Protein AF-A0A7X7GYN8-F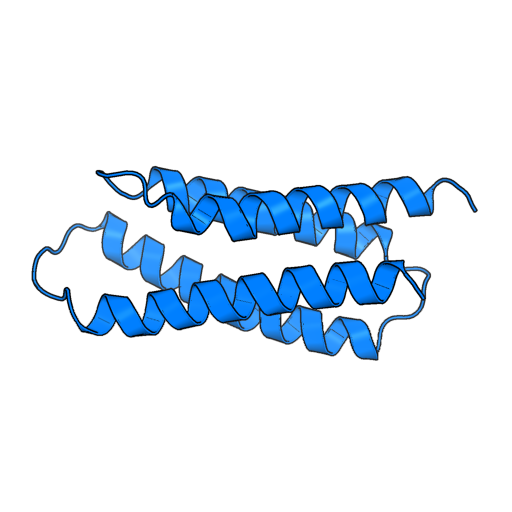1 (afdb_monomer_lite)

Sequence (114 aa):
MSKRITMLMACMVGSVFNFYFLLDHRVRLLELTKTYYLSIYINHGLFYFSLILILVCFIMRQKHFRLVGIILVLVGLLYLVLFLTFEKGNYLYLIPLCLYIVSGYSLIYSSHST

Foldseek 3Di:
DVLLVLQLVLLVLLLVLLVVVVVVVVVVPPDDDPLVVVLNVLSVVSNVVSVVSNVCSVVDDLLCLLVVLVVLQVSLVSLVVSQVSDPNRPCSSVVSNVSSNVSSVVSNVVNVVD

Structure (mmCIF, N/CA/C/O backbone):
data_AF-A0A7X7GYN8-F1
#
_entry.id   AF-A0A7X7GYN8-F1
#
loop_
_atom_site.group_PDB
_atom_site.id
_atom_site.type_symbol
_atom_site.label_atom_id
_atom_site.label_alt_id
_atom_site.label_comp_id
_atom_site.label_asym_id
_atom_site.label_entity_id
_atom_site.label_seq_id
_atom_site.pdbx_PDB_ins_code
_atom_site.Cartn_x
_atom_site.Cartn_y
_atom_site.Cartn_z
_atom_site.occupancy
_atom_site.B_iso_or_equiv
_atom_site.auth_seq_id
_atom_site.auth_comp_id
_atom_site.auth_asym_id
_atom_site.auth_atom_id
_atom_site.pdbx_PDB_model_num
ATOM 1 N N . MET A 1 1 ? -12.711 -6.146 17.342 1.00 55.12 1 MET A N 1
ATOM 2 C CA . MET A 1 1 ? -11.947 -7.229 16.681 1.00 55.12 1 MET A CA 1
ATOM 3 C C . MET A 1 1 ? -11.888 -7.041 15.161 1.00 55.12 1 MET A C 1
ATOM 5 O O . MET A 1 1 ? -10.784 -6.987 14.639 1.00 55.12 1 MET A O 1
ATOM 9 N N . SER A 1 2 ? -13.020 -6.797 14.482 1.00 74.69 2 SER A N 1
ATOM 10 C CA . SER A 1 2 ? -13.098 -6.570 13.019 1.00 74.69 2 SER A CA 1
ATOM 11 C C . SER A 1 2 ? -12.075 -5.567 12.450 1.00 74.69 2 SER A C 1
ATOM 13 O O . SER A 1 2 ? -11.390 -5.878 11.487 1.00 74.69 2 SER A O 1
ATOM 15 N N . LYS A 1 3 ? -11.898 -4.395 13.081 1.00 75.50 3 LYS A N 1
ATOM 16 C CA . LYS A 1 3 ? -11.021 -3.309 12.587 1.00 75.50 3 LYS A CA 1
ATOM 17 C C . LYS A 1 3 ? -9.544 -3.707 12.449 1.00 75.50 3 LYS A C 1
ATOM 19 O O . LYS A 1 3 ? -8.884 -3.336 11.485 1.00 75.50 3 LYS A O 1
ATOM 24 N N . ARG A 1 4 ? -9.029 -4.487 13.409 1.00 74.56 4 ARG A N 1
ATOM 25 C CA . ARG A 1 4 ? -7.639 -4.975 13.383 1.00 74.56 4 ARG A CA 1
ATOM 26 C C . ARG A 1 4 ? -7.422 -5.976 12.255 1.00 74.56 4 ARG A C 1
ATOM 28 O O . ARG A 1 4 ? -6.375 -5.943 11.628 1.00 74.56 4 ARG A O 1
ATOM 35 N N . ILE A 1 5 ? -8.414 -6.826 11.992 1.00 81.19 5 ILE A N 1
ATOM 36 C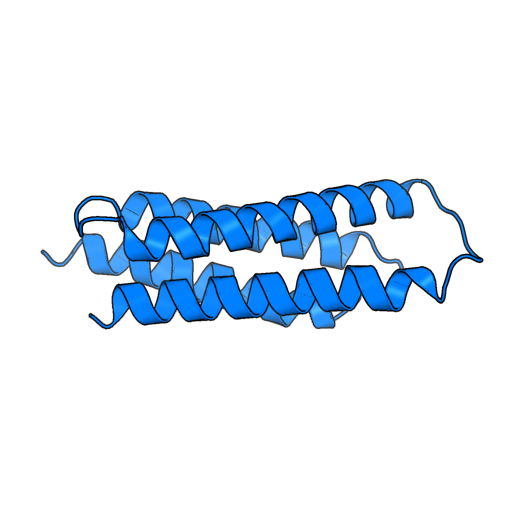 CA . ILE A 1 5 ? -8.359 -7.828 10.923 1.00 81.19 5 ILE A CA 1
ATOM 37 C C . ILE A 1 5 ? -8.343 -7.136 9.557 1.00 81.19 5 ILE A C 1
ATOM 39 O O . ILE A 1 5 ? -7.499 -7.461 8.731 1.00 81.19 5 ILE A O 1
ATOM 43 N N . THR A 1 6 ? -9.198 -6.128 9.346 1.00 81.12 6 THR A N 1
ATOM 44 C CA . THR A 1 6 ? -9.206 -5.322 8.111 1.00 81.12 6 THR A CA 1
ATOM 45 C C . THR A 1 6 ? -7.847 -4.663 7.857 1.00 81.12 6 THR A C 1
ATOM 47 O O . THR A 1 6 ? -7.313 -4.734 6.754 1.00 81.12 6 THR A O 1
ATOM 50 N N . MET A 1 7 ? -7.250 -4.079 8.900 1.00 80.44 7 MET A N 1
ATOM 51 C CA . MET A 1 7 ? -5.926 -3.456 8.832 1.00 80.44 7 MET A CA 1
ATOM 52 C C . MET A 1 7 ? -4.822 -4.471 8.512 1.00 80.44 7 MET A C 1
ATOM 54 O O . MET A 1 7 ? -3.997 -4.229 7.634 1.00 80.44 7 MET A O 1
ATOM 58 N N . LEU A 1 8 ? -4.842 -5.623 9.188 1.00 83.75 8 LEU A N 1
ATOM 59 C CA . LEU A 1 8 ? -3.882 -6.702 8.979 1.00 83.75 8 LEU A CA 1
ATOM 60 C C . LEU A 1 8 ? -3.952 -7.232 7.541 1.00 83.75 8 LEU A C 1
ATOM 62 O O . LEU A 1 8 ? -2.917 -7.367 6.896 1.00 83.75 8 LEU A O 1
ATOM 66 N N . MET A 1 9 ? -5.161 -7.470 7.020 1.00 84.62 9 MET A N 1
ATOM 67 C CA . MET A 1 9 ? -5.364 -7.940 5.647 1.00 84.62 9 MET A CA 1
ATOM 68 C C . MET A 1 9 ? -4.835 -6.937 4.620 1.00 84.62 9 MET A C 1
ATOM 70 O O . MET A 1 9 ? -4.080 -7.330 3.734 1.00 84.62 9 MET A O 1
ATOM 74 N N . ALA A 1 10 ? -5.158 -5.646 4.756 1.00 83.69 10 ALA A N 1
ATOM 75 C CA . ALA A 1 10 ? -4.643 -4.618 3.851 1.00 83.69 10 ALA A CA 1
ATOM 76 C C . ALA A 1 10 ? -3.107 -4.573 3.841 1.00 83.69 10 ALA A C 1
ATOM 78 O O . ALA A 1 10 ? -2.499 -4.559 2.771 1.00 83.69 10 ALA A O 1
ATOM 79 N N . CYS A 1 11 ? -2.474 -4.623 5.017 1.00 82.00 11 CYS A N 1
ATOM 80 C CA . CYS A 1 11 ? -1.016 -4.554 5.118 1.00 82.00 11 CYS A CA 1
ATOM 81 C C . CYS A 1 11 ? -0.325 -5.830 4.615 1.00 82.00 11 CYS A C 1
ATOM 83 O O . CYS A 1 11 ? 0.732 -5.744 3.992 1.00 82.00 11 CYS A O 1
ATOM 85 N N . MET A 1 12 ? -0.917 -7.008 4.841 1.00 84.25 12 MET A N 1
ATOM 86 C CA . MET A 1 12 ? -0.411 -8.270 4.291 1.00 84.25 12 MET A CA 1
ATOM 87 C C . MET A 1 12 ? -0.470 -8.274 2.766 1.00 84.25 12 MET A C 1
ATOM 89 O O . MET A 1 12 ? 0.528 -8.596 2.127 1.00 84.25 12 MET A O 1
ATOM 93 N N . VAL A 1 13 ? -1.594 -7.856 2.174 1.00 85.44 13 VAL A N 1
ATOM 94 C CA . VAL A 1 13 ? -1.713 -7.776 0.713 1.00 85.44 13 VAL A CA 1
ATOM 95 C C . VAL A 1 13 ? -0.726 -6.755 0.145 1.00 85.44 13 VAL A C 1
ATOM 97 O O . VAL A 1 13 ? -0.010 -7.075 -0.798 1.00 85.44 13 VAL A O 1
ATOM 100 N N . GLY A 1 14 ? -0.599 -5.571 0.754 1.00 80.31 14 GLY A N 1
ATOM 101 C CA . GLY A 1 14 ? 0.406 -4.582 0.347 1.00 80.31 14 GLY A CA 1
ATOM 102 C C . GLY A 1 14 ? 1.839 -5.109 0.418 1.00 80.31 14 GLY A C 1
ATOM 103 O O . GLY A 1 14 ? 2.624 -4.914 -0.507 1.00 80.31 14 GLY A O 1
ATOM 104 N N . SER A 1 15 ? 2.186 -5.826 1.489 1.00 79.19 15 SER A N 1
ATOM 105 C CA . SER A 1 15 ? 3.509 -6.433 1.647 1.00 79.19 15 SER A CA 1
ATOM 106 C C . SER A 1 15 ? 3.784 -7.496 0.578 1.00 79.19 15 SER A C 1
ATOM 108 O O . SER A 1 15 ? 4.827 -7.437 -0.070 1.00 79.19 15 SER A O 1
ATOM 110 N N . VAL A 1 16 ? 2.838 -8.408 0.326 1.00 84.25 16 VAL A N 1
ATOM 111 C CA . VAL A 1 16 ? 2.979 -9.458 -0.698 1.00 84.25 16 VAL A CA 1
ATOM 112 C C . VAL A 1 16 ? 3.113 -8.856 -2.095 1.00 84.25 16 VAL A C 1
ATOM 114 O O . VAL A 1 16 ? 3.988 -9.273 -2.848 1.00 84.25 16 VAL A O 1
ATOM 117 N N . PHE A 1 17 ? 2.302 -7.851 -2.435 1.00 79.94 17 PHE A N 1
ATOM 118 C CA . PHE A 1 17 ? 2.360 -7.205 -3.749 1.00 79.94 17 PHE A CA 1
ATOM 119 C C . PHE A 1 17 ? 3.670 -6.445 -3.971 1.00 79.94 17 PHE A C 1
ATOM 121 O O . PHE A 1 17 ? 4.294 -6.617 -5.016 1.00 79.94 17 PHE A O 1
ATOM 128 N N . ASN A 1 18 ? 4.135 -5.665 -2.987 1.00 76.06 18 ASN A N 1
ATOM 129 C CA . ASN A 1 18 ? 5.435 -5.000 -3.104 1.00 76.06 18 ASN A CA 1
ATOM 130 C C . ASN A 1 18 ? 6.583 -6.014 -3.180 1.00 76.06 18 ASN A C 1
ATOM 132 O O . ASN A 1 18 ? 7.522 -5.817 -3.943 1.00 76.06 18 ASN A O 1
ATOM 136 N N . PHE A 1 19 ? 6.519 -7.110 -2.418 1.00 77.69 19 PHE A N 1
ATOM 137 C CA . PHE A 1 19 ? 7.542 -8.155 -2.455 1.00 77.69 19 PHE A CA 1
ATOM 138 C C . PHE A 1 19 ? 7.578 -8.882 -3.802 1.00 77.69 19 PHE A C 1
ATOM 140 O O . PHE A 1 19 ? 8.650 -9.057 -4.375 1.00 77.69 19 PHE A O 1
ATOM 147 N N . TYR A 1 20 ? 6.411 -9.252 -4.335 1.00 77.06 20 TYR A N 1
ATOM 148 C CA . TYR A 1 20 ? 6.288 -9.841 -5.666 1.00 77.06 20 TYR A CA 1
ATOM 149 C C . TYR A 1 20 ? 6.874 -8.915 -6.735 1.00 77.06 20 TYR A C 1
ATOM 151 O O . TYR A 1 20 ? 7.664 -9.359 -7.563 1.00 77.06 20 TYR A O 1
ATOM 159 N N . PHE A 1 21 ? 6.566 -7.619 -6.665 1.00 71.12 21 PHE A N 1
ATOM 160 C CA . PHE A 1 21 ? 7.117 -6.628 -7.582 1.00 71.12 21 PHE A CA 1
ATOM 161 C C . PHE A 1 21 ? 8.649 -6.536 -7.495 1.00 71.12 21 PHE A C 1
ATOM 163 O O . PHE A 1 21 ? 9.328 -6.525 -8.520 1.00 71.12 21 PHE A O 1
ATOM 170 N N . LEU A 1 22 ? 9.209 -6.539 -6.280 1.00 70.19 22 LEU A N 1
ATOM 171 C CA . LEU A 1 22 ? 10.660 -6.542 -6.058 1.00 70.19 22 LEU A CA 1
ATOM 172 C C . LEU A 1 22 ? 11.349 -7.809 -6.601 1.00 70.19 22 LEU A C 1
ATOM 174 O O . LEU A 1 22 ? 12.505 -7.733 -7.022 1.00 70.19 22 LEU A O 1
ATOM 178 N N . LEU A 1 23 ? 10.662 -8.958 -6.603 1.00 69.12 23 LEU A N 1
ATOM 179 C CA . LEU A 1 23 ? 11.168 -10.209 -7.176 1.00 69.12 23 LEU A CA 1
ATOM 180 C C . LEU A 1 23 ? 11.076 -10.233 -8.708 1.00 69.12 23 LEU A C 1
ATOM 182 O O . LEU A 1 23 ? 12.071 -10.524 -9.369 1.00 69.12 23 LEU A O 1
ATOM 186 N N . ASP A 1 24 ? 9.912 -9.902 -9.271 1.00 65.12 24 ASP A N 1
ATOM 187 C CA . ASP A 1 24 ? 9.652 -9.938 -10.717 1.00 65.12 24 ASP A CA 1
ATOM 188 C C . ASP A 1 24 ? 10.528 -8.923 -11.481 1.00 65.12 24 ASP A C 1
ATOM 190 O O . ASP A 1 24 ? 11.030 -9.193 -12.574 1.00 65.12 24 ASP A O 1
ATOM 194 N N . HIS A 1 25 ? 10.828 -7.771 -10.872 1.00 57.44 25 HIS A N 1
ATOM 195 C CA . HIS A 1 25 ? 11.655 -6.731 -11.497 1.00 57.44 25 HIS A CA 1
ATOM 196 C C . HIS A 1 25 ? 13.160 -7.019 -11.528 1.00 57.44 25 HIS A C 1
ATOM 198 O O . HIS A 1 25 ? 13.869 -6.407 -12.328 1.00 57.44 25 HIS A O 1
ATOM 204 N N . ARG A 1 26 ? 13.672 -7.996 -10.763 1.00 48.69 26 ARG A N 1
ATOM 205 C CA . ARG A 1 26 ? 15.050 -8.483 -10.975 1.00 48.69 26 ARG A CA 1
ATOM 206 C C . ARG A 1 26 ? 15.222 -9.195 -12.322 1.00 48.69 26 ARG A C 1
ATOM 208 O O . ARG A 1 26 ? 16.356 -9.366 -12.757 1.00 48.69 26 ARG A O 1
ATOM 215 N N . VAL A 1 27 ? 14.134 -9.583 -12.992 1.00 44.97 27 VAL A N 1
ATOM 216 C CA . VAL A 1 27 ? 14.178 -10.347 -14.249 1.00 44.97 27 VAL A CA 1
ATOM 217 C C . VAL A 1 27 ? 14.085 -9.447 -15.498 1.00 44.97 27 VAL A C 1
ATOM 219 O O . VAL A 1 27 ? 14.537 -9.852 -16.564 1.00 44.97 27 VAL A O 1
ATOM 222 N N . ARG A 1 28 ? 13.595 -8.197 -15.398 1.00 47.22 28 ARG A N 1
ATOM 223 C CA . ARG A 1 28 ? 13.419 -7.263 -16.543 1.00 47.22 28 ARG A CA 1
ATOM 224 C C . ARG A 1 28 ? 14.408 -6.090 -16.559 1.00 47.22 28 ARG A C 1
ATOM 226 O O . ARG A 1 28 ? 14.044 -4.950 -16.821 1.00 47.22 28 ARG A O 1
ATOM 233 N N . LEU A 1 29 ? 15.677 -6.378 -16.296 1.00 45.47 29 LEU A N 1
ATOM 234 C CA . LEU A 1 29 ? 16.762 -5.402 -16.125 1.00 45.47 29 LEU A CA 1
ATOM 235 C C . LEU A 1 29 ? 17.178 -4.596 -17.384 1.00 45.47 29 LEU A C 1
ATOM 237 O O . LEU A 1 29 ? 18.179 -3.888 -17.315 1.00 45.47 29 LEU A O 1
ATOM 241 N N . LEU A 1 30 ? 16.482 -4.697 -18.526 1.00 46.84 30 LEU A N 1
ATOM 242 C CA . LEU A 1 30 ? 17.022 -4.235 -19.818 1.00 46.84 30 LEU A CA 1
ATOM 243 C C . LEU A 1 30 ? 16.553 -2.865 -20.344 1.00 46.84 30 LEU A C 1
ATOM 245 O O . LEU A 1 30 ? 17.147 -2.389 -21.305 1.00 46.84 30 LEU A O 1
ATOM 249 N N . GLU A 1 31 ? 15.575 -2.186 -19.738 1.00 48.59 31 GLU A N 1
ATOM 250 C CA . GLU A 1 31 ? 15.096 -0.885 -20.249 1.00 48.59 31 GLU A CA 1
ATOM 251 C C . GLU A 1 31 ? 15.075 0.178 -19.138 1.00 48.59 31 GLU A C 1
ATOM 253 O O . GLU A 1 31 ? 14.143 0.288 -18.344 1.00 48.59 31 GLU A O 1
ATOM 258 N N . LEU A 1 32 ? 16.168 0.942 -19.045 1.00 53.22 32 LEU A N 1
ATOM 259 C CA . LEU A 1 32 ? 16.442 1.913 -17.982 1.00 53.22 32 LEU A CA 1
ATOM 260 C C . LEU A 1 32 ? 15.941 3.328 -18.323 1.00 53.22 32 LEU A C 1
ATOM 262 O O . LEU A 1 32 ? 16.572 4.051 -19.091 1.00 53.22 32 LEU A O 1
ATOM 266 N N . THR A 1 33 ? 14.873 3.777 -17.657 1.00 59.81 33 THR A N 1
ATOM 267 C CA . THR A 1 33 ? 14.442 5.190 -17.593 1.00 59.81 33 THR A CA 1
ATOM 268 C C . THR A 1 33 ? 14.532 5.722 -16.153 1.00 59.81 33 THR A C 1
ATOM 270 O O . THR A 1 33 ? 14.404 4.973 -15.192 1.00 59.81 33 THR A O 1
ATOM 273 N N . LYS A 1 34 ? 14.775 7.025 -15.928 1.00 61.91 34 LYS A N 1
ATOM 274 C CA . LYS A 1 34 ? 14.943 7.593 -14.561 1.00 61.91 34 LYS A CA 1
ATOM 275 C C . LYS A 1 34 ? 13.718 7.397 -13.645 1.00 61.91 34 LYS A C 1
ATOM 277 O O . LYS A 1 34 ? 13.867 7.307 -12.428 1.00 61.91 34 LYS A O 1
ATOM 282 N N . THR A 1 35 ? 12.523 7.295 -14.223 1.00 64.88 35 THR A N 1
ATOM 283 C CA . THR A 1 35 ? 11.248 6.992 -13.545 1.00 64.88 35 THR A CA 1
ATOM 284 C C . THR A 1 35 ? 11.204 5.578 -12.949 1.00 64.88 35 THR A C 1
ATOM 286 O O . THR A 1 35 ? 10.494 5.334 -11.968 1.00 64.88 35 THR A O 1
ATOM 289 N N . TYR A 1 36 ? 12.024 4.663 -13.470 1.00 67.94 36 TYR A N 1
ATOM 290 C CA . TYR A 1 36 ? 12.165 3.290 -12.991 1.00 67.94 36 TYR A CA 1
ATOM 291 C C . TYR A 1 36 ? 12.776 3.216 -11.586 1.00 67.94 36 TYR A C 1
ATOM 293 O O . TYR A 1 36 ? 12.215 2.586 -10.688 1.00 67.94 36 TYR A O 1
ATOM 301 N N . TYR A 1 37 ? 13.892 3.915 -11.361 1.00 71.50 37 TYR A N 1
ATOM 302 C CA . TYR A 1 37 ? 14.568 3.927 -10.060 1.00 71.50 37 TYR A CA 1
ATOM 303 C C . TYR A 1 37 ? 13.667 4.484 -8.959 1.00 71.50 37 TYR A C 1
ATOM 305 O O . TYR A 1 37 ? 13.592 3.910 -7.874 1.00 71.50 37 TYR A O 1
ATOM 313 N N . LEU A 1 38 ? 12.932 5.559 -9.258 1.00 76.00 38 LEU A N 1
ATOM 314 C CA . LEU A 1 38 ? 11.966 6.144 -8.331 1.00 76.00 38 LEU A CA 1
ATOM 315 C C . LEU A 1 38 ? 10.898 5.120 -7.915 1.00 76.00 38 LEU A C 1
ATOM 317 O O . LEU A 1 38 ? 10.605 4.984 -6.728 1.00 76.00 38 LEU A O 1
ATOM 321 N N . SER A 1 39 ? 10.374 4.352 -8.872 1.00 73.69 39 SER A N 1
ATOM 322 C CA . SER A 1 39 ? 9.364 3.325 -8.606 1.00 73.69 39 SER A CA 1
ATOM 323 C C . SER A 1 39 ? 9.911 2.211 -7.704 1.00 73.69 39 SER A C 1
ATOM 325 O O . SER A 1 39 ? 9.233 1.806 -6.762 1.00 73.69 39 SER A O 1
ATOM 327 N N . ILE A 1 40 ? 11.153 1.758 -7.910 1.00 75.44 40 ILE A N 1
ATOM 328 C CA . ILE A 1 40 ? 11.800 0.765 -7.030 1.00 75.44 40 ILE A CA 1
ATOM 329 C C . ILE A 1 40 ? 11.926 1.288 -5.595 1.00 75.44 40 ILE A C 1
ATOM 331 O O . ILE A 1 40 ? 11.571 0.578 -4.652 1.00 75.44 40 ILE A O 1
ATOM 335 N N . TYR A 1 41 ? 12.402 2.524 -5.416 1.00 80.75 41 TYR A N 1
ATOM 336 C CA . TYR A 1 41 ? 12.548 3.118 -4.084 1.00 80.75 41 TYR A CA 1
ATOM 337 C C . TYR A 1 41 ? 11.208 3.228 -3.356 1.00 80.75 41 TYR A C 1
ATOM 339 O O . TYR A 1 41 ? 11.121 2.878 -2.177 1.00 80.75 41 TYR A O 1
ATOM 347 N N . ILE A 1 42 ? 10.155 3.653 -4.061 1.00 80.56 42 ILE A N 1
ATOM 348 C CA . ILE A 1 42 ? 8.806 3.729 -3.495 1.00 80.56 42 ILE A CA 1
ATOM 349 C C . ILE A 1 42 ? 8.312 2.327 -3.103 1.00 80.56 42 ILE A C 1
ATOM 351 O O . ILE A 1 42 ? 7.852 2.158 -1.978 1.00 80.56 42 ILE A O 1
ATOM 355 N N . ASN A 1 43 ? 8.466 1.305 -3.954 1.00 78.38 43 ASN A N 1
ATOM 356 C CA . ASN A 1 43 ? 8.052 -0.071 -3.627 1.00 78.38 43 ASN A CA 1
ATOM 357 C C . ASN A 1 43 ? 8.798 -0.638 -2.407 1.00 78.38 43 ASN A C 1
ATOM 359 O O . ASN A 1 43 ? 8.181 -1.262 -1.544 1.00 78.38 43 ASN A O 1
ATOM 363 N N . HIS A 1 44 ? 10.108 -0.394 -2.285 1.00 77.38 44 HIS A N 1
ATOM 364 C CA . HIS A 1 44 ? 10.866 -0.776 -1.091 1.00 77.38 44 HIS A CA 1
ATOM 365 C C . HIS A 1 44 ? 10.352 -0.063 0.163 1.00 77.38 44 HIS A C 1
ATOM 367 O O . HIS A 1 44 ? 10.119 -0.712 1.184 1.00 77.38 44 HIS A O 1
ATOM 373 N N . GLY A 1 45 ? 10.139 1.253 0.086 1.00 81.75 45 GLY A N 1
ATOM 374 C CA . GLY A 1 45 ? 9.576 2.032 1.187 1.00 81.75 45 GLY A CA 1
ATOM 375 C C . GLY A 1 45 ? 8.208 1.503 1.619 1.00 81.75 45 GLY A C 1
ATOM 376 O O . GLY A 1 45 ? 7.988 1.254 2.802 1.00 81.75 45 GLY A O 1
ATOM 377 N N . LEU A 1 46 ? 7.319 1.245 0.656 1.00 83.06 46 LEU A N 1
ATOM 378 C CA . LEU A 1 46 ? 5.983 0.700 0.893 1.00 83.06 46 LEU A CA 1
ATOM 379 C C . LEU A 1 46 ? 6.020 -0.708 1.495 1.00 83.06 46 LEU A C 1
ATOM 381 O O . LEU A 1 46 ? 5.229 -1.005 2.393 1.00 83.06 46 LEU A O 1
ATOM 385 N N . PHE A 1 47 ? 6.953 -1.558 1.065 1.00 77.75 47 PHE A N 1
ATOM 386 C CA . PHE A 1 47 ? 7.140 -2.891 1.633 1.00 77.75 47 PHE A CA 1
ATOM 387 C C . PHE A 1 47 ? 7.496 -2.828 3.123 1.00 77.75 47 PHE A C 1
ATOM 389 O O . PHE A 1 47 ? 6.777 -3.392 3.952 1.00 77.75 47 PHE A O 1
ATOM 396 N N . TYR A 1 48 ? 8.559 -2.097 3.479 1.00 79.88 48 TYR A N 1
ATOM 397 C CA . TYR A 1 48 ? 8.986 -1.965 4.875 1.00 79.88 48 TYR A CA 1
ATOM 398 C C . TYR A 1 48 ? 7.929 -1.263 5.728 1.00 79.88 48 TYR A C 1
ATOM 400 O O . TYR A 1 48 ? 7.666 -1.680 6.855 1.00 79.88 48 TYR A O 1
ATOM 408 N N . PHE A 1 49 ? 7.258 -0.251 5.177 1.00 82.62 49 PHE A N 1
ATOM 409 C CA . PHE A 1 49 ? 6.166 0.433 5.858 1.00 82.62 49 PHE A CA 1
ATOM 410 C C . PHE A 1 49 ? 4.999 -0.509 6.177 1.00 82.62 49 PHE A C 1
ATOM 412 O O . PHE A 1 49 ? 4.458 -0.487 7.282 1.00 82.62 49 PHE A O 1
ATOM 419 N N . SER A 1 50 ? 4.645 -1.385 5.237 1.00 78.69 50 SER A N 1
ATOM 420 C CA . SER A 1 50 ? 3.583 -2.379 5.423 1.00 78.69 50 SER A CA 1
ATOM 421 C C . SER A 1 50 ? 3.939 -3.392 6.514 1.00 78.69 50 SER A C 1
ATOM 423 O O . SER A 1 50 ? 3.087 -3.722 7.336 1.00 78.69 50 SER A O 1
ATOM 425 N N . LEU A 1 51 ? 5.201 -3.830 6.587 1.00 76.88 51 LEU A N 1
ATOM 426 C CA . LEU A 1 51 ? 5.687 -4.697 7.668 1.00 76.88 51 LEU A CA 1
ATOM 427 C C . LEU A 1 51 ? 5.623 -4.008 9.038 1.00 76.88 51 LEU A C 1
ATOM 429 O O . LEU A 1 51 ? 5.163 -4.608 10.010 1.00 76.88 51 LEU A O 1
ATOM 433 N N . ILE A 1 52 ? 6.022 -2.735 9.115 1.00 83.62 52 ILE A N 1
ATOM 434 C CA . ILE A 1 52 ? 5.907 -1.939 10.345 1.00 83.62 52 ILE A CA 1
ATOM 435 C C . ILE A 1 52 ? 4.438 -1.827 10.763 1.00 83.62 52 ILE A C 1
ATOM 437 O O . ILE A 1 52 ? 4.118 -2.045 11.929 1.00 83.62 52 ILE A O 1
ATOM 441 N N . LEU A 1 53 ? 3.523 -1.553 9.829 1.00 80.19 53 LEU A N 1
ATOM 442 C CA . LEU A 1 53 ? 2.092 -1.486 10.128 1.00 80.19 53 LEU A CA 1
ATOM 443 C C . LEU A 1 53 ? 1.521 -2.820 10.623 1.00 80.19 53 LEU A C 1
ATOM 445 O O . LEU A 1 53 ? 0.684 -2.813 11.528 1.00 80.19 53 LEU A O 1
ATOM 449 N N . ILE A 1 54 ? 1.987 -3.958 10.095 1.00 77.44 54 ILE A N 1
ATOM 450 C CA . ILE A 1 54 ? 1.631 -5.288 10.614 1.00 77.44 54 ILE A CA 1
ATOM 451 C C . ILE A 1 54 ? 2.061 -5.415 12.081 1.00 77.44 54 ILE A C 1
ATOM 453 O O . ILE A 1 54 ? 1.247 -5.803 12.916 1.00 77.44 54 ILE A O 1
ATOM 457 N N . LEU A 1 55 ? 3.291 -5.028 12.432 1.00 81.69 55 LEU A N 1
ATOM 458 C CA . LEU A 1 55 ? 3.764 -5.048 13.824 1.00 81.69 55 LEU A CA 1
ATOM 459 C C . LEU A 1 55 ? 2.936 -4.117 14.722 1.00 81.69 55 LEU A C 1
ATOM 461 O O . LEU A 1 55 ? 2.505 -4.498 15.813 1.00 81.69 55 LEU A O 1
ATOM 465 N N . VAL A 1 56 ? 2.638 -2.915 14.231 1.00 78.69 56 VAL A N 1
ATOM 466 C CA . VAL A 1 56 ? 1.802 -1.927 14.920 1.00 78.69 56 VAL A CA 1
ATOM 467 C C . VAL A 1 56 ? 0.381 -2.462 15.151 1.00 78.69 56 VAL A C 1
ATOM 469 O O . VAL A 1 56 ? -0.187 -2.189 16.210 1.00 78.69 56 VAL A O 1
ATOM 472 N N . CYS A 1 57 ? -0.181 -3.287 14.250 1.00 74.81 57 CYS A N 1
ATOM 473 C CA . CYS A 1 57 ? -1.485 -3.941 14.453 1.00 74.81 57 CYS A CA 1
ATOM 474 C C . CYS A 1 57 ? -1.545 -4.754 15.752 1.00 74.81 57 CYS A C 1
ATOM 476 O O . CYS A 1 57 ? -2.588 -4.764 16.414 1.00 74.81 57 CYS A O 1
ATOM 478 N N . PHE A 1 58 ? -0.455 -5.439 16.108 1.00 75.88 58 PHE A N 1
ATOM 479 C CA . PHE A 1 58 ? -0.402 -6.297 17.293 1.00 75.88 58 PHE A CA 1
ATOM 480 C C . PHE A 1 58 ? -0.319 -5.491 18.592 1.00 75.88 58 PHE A C 1
ATOM 482 O O . PHE A 1 58 ? -0.899 -5.887 19.602 1.00 75.88 58 PHE A O 1
ATOM 489 N N . ILE A 1 59 ? 0.347 -4.336 18.558 1.00 78.62 59 ILE A N 1
ATOM 490 C CA . ILE A 1 59 ? 0.629 -3.518 19.746 1.00 78.62 59 ILE A CA 1
ATOM 491 C C . ILE A 1 59 ? -0.485 -2.486 19.997 1.00 78.62 59 ILE A C 1
ATOM 493 O O . ILE A 1 59 ? -0.771 -2.115 21.138 1.00 78.62 59 ILE A O 1
ATOM 497 N N . MET A 1 60 ? -1.152 -2.007 18.944 1.00 69.69 60 MET A N 1
ATOM 498 C CA . MET A 1 60 ? -2.028 -0.844 19.049 1.00 69.69 60 MET A CA 1
ATOM 499 C C . MET A 1 60 ? -3.312 -1.061 19.856 1.00 69.69 60 MET A C 1
ATOM 501 O O . MET A 1 60 ? -4.162 -1.903 19.546 1.00 69.69 60 MET A O 1
ATOM 505 N N . ARG A 1 61 ? -3.530 -0.181 20.841 1.00 64.81 61 ARG A N 1
ATOM 506 C CA . ARG A 1 61 ? -4.812 -0.007 21.545 1.00 64.81 61 ARG A CA 1
ATOM 507 C C . ARG A 1 61 ? -5.819 0.768 20.683 1.00 64.81 61 ARG A C 1
ATOM 509 O O . ARG A 1 61 ? -5.440 1.559 19.823 1.00 64.81 61 ARG A O 1
ATOM 516 N N . GLN A 1 62 ? -7.116 0.566 20.939 1.00 66.06 62 GLN A N 1
ATOM 517 C CA . GLN A 1 62 ? -8.202 1.021 20.052 1.00 66.06 62 GLN A CA 1
ATOM 518 C C . GLN A 1 62 ? -8.273 2.542 19.799 1.00 66.06 62 GLN A C 1
ATOM 520 O O . GLN A 1 62 ? -8.869 2.963 18.813 1.00 66.06 62 GLN A O 1
ATOM 525 N N . LYS A 1 63 ? -7.636 3.369 20.637 1.00 65.75 63 LYS A N 1
ATOM 526 C CA . LYS A 1 63 ? -7.690 4.837 20.540 1.00 65.75 63 LYS A CA 1
ATOM 527 C C . LYS A 1 63 ? -7.013 5.425 19.293 1.00 65.75 63 LYS A C 1
ATOM 529 O O . LYS A 1 63 ? -7.348 6.541 18.917 1.00 65.75 63 LYS A O 1
ATOM 534 N N . HIS A 1 64 ? -6.103 4.706 18.629 1.00 76.31 64 HIS A N 1
ATOM 535 C CA . HIS A 1 64 ? -5.331 5.271 17.508 1.00 76.31 64 HIS A CA 1
ATOM 536 C C . HIS A 1 64 ? -5.795 4.814 16.112 1.00 76.31 64 HIS A C 1
ATOM 538 O O . HIS A 1 64 ? -5.139 5.133 15.122 1.00 76.31 64 HIS A O 1
ATOM 544 N N . PHE A 1 65 ? -6.923 4.100 15.984 1.00 77.88 65 PHE A N 1
ATOM 545 C CA . PHE A 1 65 ? -7.374 3.579 14.680 1.00 77.88 65 PHE A CA 1
ATOM 546 C C . PHE A 1 65 ? -7.640 4.665 13.633 1.00 77.88 65 PHE A C 1
ATOM 548 O O . PHE A 1 65 ? -7.383 4.434 12.456 1.00 77.88 65 PHE A O 1
ATOM 555 N N . ARG A 1 66 ? -8.090 5.856 14.046 1.00 80.12 66 ARG A N 1
ATOM 556 C CA . ARG A 1 66 ? -8.316 6.978 13.125 1.00 80.12 66 ARG A CA 1
ATOM 557 C C . ARG A 1 66 ? -7.023 7.442 12.456 1.00 80.12 66 ARG A C 1
ATOM 559 O O . ARG A 1 66 ? -7.001 7.624 11.244 1.00 80.12 66 ARG A O 1
ATOM 566 N N . LEU A 1 67 ? -5.953 7.598 13.240 1.00 82.06 67 LEU A N 1
ATOM 567 C CA . LEU A 1 67 ? -4.640 7.998 12.732 1.00 82.06 67 LEU A CA 1
ATOM 568 C C . LEU A 1 67 ? -4.119 6.967 11.727 1.00 82.06 67 LEU A C 1
ATOM 570 O O . LEU A 1 67 ? -3.681 7.333 10.642 1.00 82.06 67 LEU A O 1
ATOM 574 N N . VAL A 1 68 ? -4.239 5.677 12.053 1.00 83.19 68 VAL A N 1
ATOM 575 C CA . VAL A 1 68 ? -3.819 4.614 11.132 1.00 83.19 68 VAL A CA 1
ATOM 576 C C . VAL A 1 68 ? -4.678 4.583 9.873 1.00 83.19 68 VAL A C 1
ATOM 578 O O . VAL A 1 68 ? -4.150 4.368 8.789 1.00 83.19 68 VAL A O 1
ATOM 581 N N . GLY A 1 69 ? -5.977 4.860 9.980 1.00 82.81 69 GLY A N 1
ATOM 582 C CA . GLY A 1 69 ? -6.847 4.971 8.814 1.00 82.81 69 GLY A CA 1
ATOM 583 C C . GLY A 1 69 ? -6.390 6.058 7.836 1.00 82.81 69 GLY A C 1
ATOM 584 O O . GLY A 1 69 ? -6.290 5.795 6.641 1.00 82.81 69 GLY A O 1
ATOM 585 N N . ILE A 1 70 ? -6.025 7.243 8.339 1.00 84.56 70 ILE A N 1
ATOM 586 C CA . ILE A 1 70 ? -5.467 8.336 7.520 1.00 84.56 70 ILE A CA 1
ATOM 587 C C . ILE A 1 70 ? -4.155 7.900 6.859 1.00 84.56 70 ILE A C 1
ATOM 589 O O . ILE A 1 70 ? -3.968 8.099 5.661 1.00 84.56 70 ILE A O 1
ATOM 593 N N . ILE A 1 71 ? -3.272 7.255 7.625 1.00 87.44 71 ILE A N 1
ATOM 594 C CA . ILE A 1 71 ? -2.002 6.719 7.123 1.00 87.44 71 ILE A CA 1
ATOM 595 C C . ILE A 1 71 ? -2.234 5.707 5.992 1.00 87.44 71 ILE A C 1
ATOM 597 O O . ILE A 1 71 ? -1.556 5.775 4.971 1.00 87.44 71 ILE A O 1
ATOM 601 N N . LEU A 1 72 ? -3.203 4.798 6.132 1.00 85.75 72 LEU A N 1
ATOM 602 C CA . LEU A 1 72 ? -3.526 3.828 5.085 1.00 85.75 72 LEU A CA 1
ATOM 603 C C . LEU A 1 72 ? -4.018 4.513 3.808 1.00 85.75 72 LEU A C 1
ATOM 605 O O . LEU A 1 72 ? -3.578 4.130 2.731 1.00 85.75 72 LEU A O 1
ATOM 609 N N . VAL A 1 73 ? -4.868 5.541 3.905 1.00 85.88 73 VAL A N 1
ATOM 610 C CA . VAL A 1 73 ? -5.309 6.300 2.720 1.00 85.88 73 VAL A CA 1
ATOM 611 C C . VAL A 1 73 ? -4.119 6.968 2.025 1.00 85.88 73 VAL A C 1
ATOM 613 O O . VAL A 1 73 ? -3.995 6.856 0.808 1.00 85.88 73 VAL A O 1
ATOM 616 N N . LEU A 1 74 ? -3.214 7.599 2.782 1.00 86.69 74 LEU A N 1
ATOM 617 C CA . LEU A 1 74 ? -1.998 8.212 2.230 1.00 86.69 74 LEU A CA 1
ATOM 618 C C . LEU A 1 74 ? -1.112 7.185 1.514 1.00 86.69 74 LEU A C 1
ATOM 620 O O . LEU A 1 74 ? -0.623 7.447 0.418 1.00 86.69 74 LEU A O 1
ATOM 624 N N . VAL A 1 75 ? -0.950 5.997 2.097 1.00 85.44 75 VAL A N 1
ATOM 625 C CA . VAL A 1 75 ? -0.229 4.892 1.454 1.00 85.44 75 VAL A CA 1
ATOM 626 C C . VAL A 1 75 ? -0.944 4.405 0.197 1.00 85.44 75 VAL A C 1
ATOM 628 O O . VAL A 1 75 ? -0.289 4.154 -0.809 1.00 85.44 75 VAL A O 1
ATOM 631 N N . GLY A 1 76 ? -2.275 4.320 0.218 1.00 83.06 76 GLY A N 1
ATOM 632 C CA . GLY A 1 76 ? -3.079 4.043 -0.969 1.00 83.06 76 GLY A CA 1
ATOM 633 C C . GLY A 1 76 ? -2.736 5.007 -2.104 1.00 83.06 76 GLY A C 1
ATOM 634 O O . GLY A 1 76 ? -2.388 4.572 -3.195 1.00 83.06 76 GLY A O 1
ATOM 635 N N . LEU A 1 77 ? -2.718 6.313 -1.835 1.00 85.88 77 LEU A N 1
ATOM 636 C CA . LEU A 1 77 ? -2.369 7.326 -2.838 1.00 85.88 77 LEU A CA 1
ATOM 637 C C . LEU A 1 77 ? -0.947 7.161 -3.406 1.00 85.88 77 LEU A C 1
ATOM 639 O O . LEU A 1 77 ? -0.733 7.451 -4.580 1.00 85.88 77 LEU A O 1
ATOM 643 N N . LEU A 1 78 ? 0.014 6.635 -2.639 1.00 83.56 78 LEU A N 1
ATOM 644 C CA . LEU A 1 78 ? 1.345 6.308 -3.172 1.00 83.56 78 LEU A CA 1
ATOM 645 C C . LEU A 1 78 ? 1.297 5.180 -4.216 1.00 83.56 78 LEU A C 1
ATOM 647 O O . LEU A 1 78 ? 2.049 5.224 -5.189 1.00 83.56 78 LEU A O 1
ATOM 651 N N . TYR A 1 79 ? 0.387 4.212 -4.080 1.00 80.75 79 TYR A N 1
ATOM 652 C CA . TYR A 1 79 ? 0.162 3.202 -5.122 1.00 80.75 79 TYR A CA 1
ATOM 653 C C . TYR A 1 79 ? -0.473 3.785 -6.386 1.00 80.75 79 TYR A C 1
ATOM 655 O O . TYR A 1 79 ? -0.219 3.277 -7.475 1.00 80.75 79 TYR A O 1
ATOM 663 N N . LEU A 1 80 ? -1.257 4.864 -6.273 1.00 80.88 80 LEU A N 1
ATOM 664 C CA . LEU A 1 80 ? -1.755 5.586 -7.446 1.00 80.88 80 LEU A CA 1
ATOM 665 C C . LEU A 1 80 ? -0.601 6.254 -8.202 1.00 80.88 80 LEU A C 1
ATOM 667 O O . LEU A 1 80 ? -0.549 6.174 -9.425 1.00 80.88 80 LEU A O 1
ATOM 671 N N . VAL A 1 81 ? 0.352 6.855 -7.481 1.00 79.94 81 VAL A N 1
ATOM 672 C CA . VAL A 1 81 ? 1.574 7.402 -8.091 1.00 79.94 81 VAL A CA 1
ATOM 673 C C . VAL A 1 81 ? 2.344 6.296 -8.810 1.00 79.94 81 VAL A C 1
ATOM 675 O O . VAL A 1 81 ? 2.690 6.475 -9.971 1.00 79.94 81 VAL A O 1
ATOM 678 N N . LEU A 1 82 ? 2.537 5.136 -8.171 1.00 76.38 82 LEU A N 1
ATOM 679 C CA . LEU A 1 82 ? 3.180 3.980 -8.804 1.00 76.38 82 LEU A CA 1
ATOM 680 C C . LEU A 1 82 ? 2.432 3.487 -10.042 1.00 76.38 82 LEU A C 1
ATOM 682 O O . LEU A 1 82 ? 3.059 3.152 -11.031 1.00 76.38 82 LEU A O 1
ATOM 686 N N . PHE A 1 83 ? 1.103 3.445 -10.024 1.00 74.75 83 PHE A N 1
ATOM 687 C CA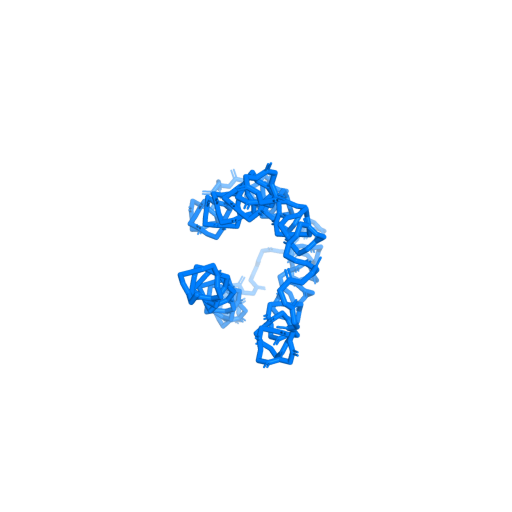 . PHE A 1 83 ? 0.328 3.051 -11.200 1.00 74.75 83 PHE A CA 1
ATOM 688 C C . PHE A 1 83 ? 0.576 3.991 -12.393 1.00 74.75 83 PHE A C 1
ATOM 690 O O . PHE A 1 83 ? 0.694 3.524 -13.526 1.00 74.75 83 PHE A O 1
ATOM 697 N N . LEU A 1 84 ? 0.690 5.297 -12.130 1.00 74.56 84 LEU A N 1
ATOM 698 C CA . LEU A 1 84 ? 0.887 6.335 -13.144 1.00 74.56 84 LEU A CA 1
ATOM 699 C C . LEU A 1 84 ? 2.343 6.479 -13.617 1.00 74.56 84 LEU A C 1
ATOM 701 O O . LEU A 1 84 ? 2.571 7.109 -14.647 1.00 74.56 84 LEU A O 1
ATOM 705 N N . THR A 1 85 ? 3.332 5.927 -12.902 1.00 72.12 85 THR A N 1
ATOM 706 C CA . THR A 1 85 ? 4.748 6.023 -13.306 1.00 72.12 85 THR A CA 1
ATOM 707 C C . THR A 1 85 ? 5.146 5.049 -14.418 1.00 72.12 85 THR A C 1
ATOM 709 O O . THR A 1 85 ? 6.206 5.241 -15.014 1.00 72.12 85 THR A O 1
ATOM 712 N N . PHE A 1 86 ? 4.333 4.032 -14.729 1.00 66.88 86 PHE A N 1
ATOM 713 C CA . PHE A 1 86 ? 4.612 3.078 -15.812 1.00 66.88 86 PHE A CA 1
ATOM 714 C C . PHE A 1 86 ? 3.922 3.487 -17.120 1.00 66.88 86 PHE A C 1
ATOM 716 O O . PHE A 1 86 ? 2.723 3.750 -17.135 1.00 66.88 86 PHE A O 1
ATOM 723 N N . GLU A 1 87 ? 4.659 3.460 -18.238 1.00 57.53 87 GLU A N 1
ATOM 724 C CA . GLU A 1 87 ? 4.132 3.789 -19.580 1.00 57.53 87 GLU A CA 1
ATOM 725 C C . GLU A 1 87 ? 2.986 2.866 -20.021 1.00 57.53 87 GLU A C 1
ATOM 727 O O . GLU A 1 87 ? 2.049 3.292 -20.694 1.00 57.53 87 GLU A O 1
ATOM 732 N N . LYS A 1 88 ? 3.033 1.596 -19.606 1.00 61.81 88 LYS A N 1
ATOM 733 C CA . LYS A 1 88 ? 1.888 0.684 -19.634 1.00 61.81 88 LYS A CA 1
ATOM 734 C C . LYS A 1 88 ? 1.430 0.507 -18.198 1.00 61.81 88 LYS A C 1
ATOM 736 O O . LYS A 1 88 ? 2.145 -0.110 -17.409 1.00 61.81 88 LYS A O 1
ATOM 741 N N . GLY A 1 89 ? 0.265 1.066 -17.871 1.00 58.59 89 GLY A N 1
ATOM 742 C CA . GLY A 1 89 ? -0.284 1.036 -16.518 1.00 58.59 89 GLY A CA 1
ATOM 743 C C . GLY A 1 89 ? -0.231 -0.374 -15.936 1.00 58.59 89 GLY A C 1
ATOM 744 O O . GLY A 1 89 ? -0.824 -1.310 -16.477 1.00 58.59 89 GLY A O 1
ATOM 745 N N . ASN A 1 90 ? 0.506 -0.541 -14.840 1.00 68.12 90 ASN A N 1
ATOM 746 C CA . ASN A 1 90 ? 0.587 -1.826 -14.166 1.00 68.12 90 ASN A CA 1
ATOM 747 C C . ASN A 1 90 ? -0.616 -1.967 -13.228 1.00 68.12 90 ASN A C 1
ATOM 749 O O . ASN A 1 90 ? -0.567 -1.594 -12.055 1.00 68.12 90 ASN A O 1
ATOM 753 N N . TYR A 1 91 ? -1.713 -2.501 -13.770 1.00 71.00 91 TYR A N 1
ATOM 754 C CA . TYR A 1 91 ? -2.988 -2.690 -13.070 1.00 71.00 91 TYR A CA 1
ATOM 755 C C . TYR A 1 91 ? -2.871 -3.514 -11.776 1.00 71.00 91 TYR A C 1
ATOM 757 O O . TYR A 1 91 ? -3.767 -3.444 -10.938 1.00 71.00 91 TYR A O 1
ATOM 765 N N . LEU A 1 92 ? -1.762 -4.233 -11.554 1.00 75.62 92 LEU A N 1
ATOM 766 C CA . LEU A 1 92 ? -1.490 -4.912 -10.2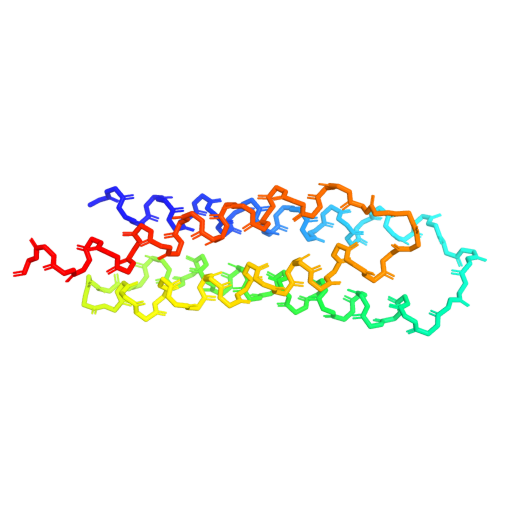84 1.00 75.62 92 LEU A CA 1
ATOM 767 C C . LEU A 1 92 ? -1.462 -3.944 -9.092 1.00 75.62 92 LEU A C 1
ATOM 769 O O . LEU A 1 92 ? -1.833 -4.345 -7.993 1.00 75.62 92 LEU A O 1
ATOM 773 N N . TYR A 1 93 ? -1.102 -2.671 -9.295 1.00 77.31 93 TYR A N 1
ATOM 774 C CA . TYR A 1 93 ? -1.106 -1.655 -8.237 1.00 77.31 93 TYR A CA 1
ATOM 775 C C . TYR A 1 93 ? -2.498 -1.181 -7.813 1.00 77.31 93 TYR A C 1
ATOM 777 O O . TYR A 1 93 ? -2.639 -0.606 -6.732 1.00 77.31 93 TYR A O 1
ATOM 785 N N . LEU A 1 94 ? -3.543 -1.465 -8.598 1.00 80.12 94 LEU A N 1
ATOM 786 C CA . LEU A 1 94 ? -4.921 -1.143 -8.216 1.00 80.12 94 LEU A CA 1
ATOM 787 C C . LEU A 1 94 ? -5.387 -1.967 -7.014 1.00 80.12 94 LEU A C 1
ATOM 789 O O . LEU A 1 94 ? -6.155 -1.474 -6.193 1.00 80.12 94 LEU A O 1
ATOM 793 N N . ILE A 1 95 ? -4.902 -3.203 -6.877 1.00 84.25 95 ILE A N 1
ATOM 794 C CA . ILE A 1 95 ? -5.279 -4.097 -5.777 1.00 84.25 95 ILE A CA 1
ATOM 795 C C . ILE A 1 95 ? -4.858 -3.508 -4.418 1.00 84.25 95 ILE A C 1
ATOM 797 O O . ILE A 1 95 ? -5.737 -3.276 -3.579 1.00 84.25 95 ILE A O 1
ATOM 801 N N . PRO A 1 96 ? -3.565 -3.205 -4.170 1.00 83.81 96 PRO A N 1
ATOM 802 C CA . PRO A 1 96 ? -3.166 -2.558 -2.930 1.00 83.81 96 PRO A CA 1
ATOM 803 C C . PRO A 1 96 ? -3.747 -1.142 -2.809 1.00 83.81 96 PRO A C 1
ATOM 805 O O . PRO A 1 96 ? -4.202 -0.790 -1.726 1.00 83.81 96 PRO A O 1
ATOM 808 N N . LEU A 1 97 ? -3.851 -0.356 -3.88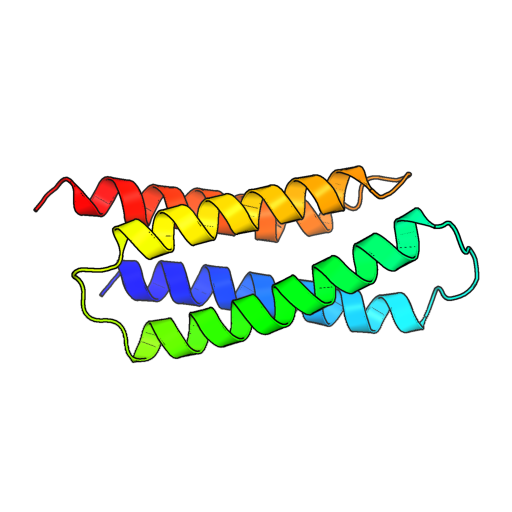8 1.00 86.44 97 LEU A N 1
ATOM 809 C CA . LEU A 1 97 ? -4.512 0.958 -3.854 1.00 86.44 97 LEU A CA 1
ATOM 810 C C . LEU A 1 97 ? -5.924 0.875 -3.245 1.00 86.44 97 LEU A C 1
ATOM 812 O O . LEU A 1 97 ? -6.219 1.549 -2.255 1.00 86.44 97 LEU A O 1
ATOM 816 N N . CYS A 1 98 ? -6.793 0.036 -3.815 1.00 87.12 98 CYS A N 1
ATOM 817 C CA . CYS A 1 98 ? -8.179 -0.099 -3.376 1.00 87.12 98 CYS A CA 1
ATOM 818 C C . CYS A 1 98 ? -8.267 -0.620 -1.940 1.00 87.12 98 CYS A C 1
ATOM 820 O O . CYS A 1 98 ? -9.036 -0.086 -1.141 1.00 87.12 98 CYS A O 1
ATOM 822 N N . LEU A 1 99 ? -7.461 -1.624 -1.582 1.00 88.25 99 LEU A N 1
ATOM 823 C CA . LEU A 1 99 ? -7.480 -2.199 -0.237 1.00 88.25 99 LEU A CA 1
ATOM 824 C C . LEU A 1 99 ? -7.042 -1.201 0.834 1.00 88.25 99 LEU A C 1
ATOM 826 O O . LEU A 1 99 ? -7.674 -1.136 1.891 1.00 88.25 99 LEU A O 1
ATOM 830 N N . TYR A 1 100 ? -6.004 -0.408 0.569 1.00 87.12 100 TYR A N 1
ATOM 831 C CA . TYR A 1 100 ? -5.530 0.610 1.505 1.00 87.12 100 TYR A CA 1
ATOM 832 C C . TYR A 1 100 ? -6.536 1.751 1.659 1.00 87.12 100 TYR A C 1
ATOM 834 O O . TYR A 1 100 ? -6.822 2.150 2.789 1.00 87.12 100 TYR A O 1
ATOM 842 N N . ILE A 1 101 ? -7.136 2.223 0.560 1.00 88.88 101 ILE A N 1
ATOM 843 C CA . ILE A 1 101 ? -8.165 3.268 0.612 1.00 88.88 101 ILE A CA 1
ATOM 844 C C . ILE A 1 101 ? -9.403 2.771 1.365 1.00 88.88 101 ILE A C 1
ATOM 846 O O . ILE A 1 101 ? -9.803 3.393 2.347 1.00 88.88 101 ILE A O 1
ATOM 850 N N . VAL A 1 102 ? -9.982 1.630 0.981 1.00 89.38 102 VAL A N 1
ATOM 851 C CA . VAL A 1 102 ? -11.207 1.102 1.612 1.00 89.38 102 VAL A CA 1
ATOM 852 C C . VAL A 1 102 ? -10.989 0.814 3.100 1.00 89.38 102 VAL A C 1
ATOM 854 O O . VAL A 1 102 ? -11.804 1.205 3.941 1.00 89.38 102 VAL A O 1
ATOM 857 N N . SER A 1 103 ? -9.865 0.185 3.451 1.00 88.06 103 SER A N 1
ATOM 858 C CA . SER A 1 103 ? -9.533 -0.115 4.849 1.00 88.06 103 SER A CA 1
ATOM 859 C C . SER A 1 103 ? -9.277 1.157 5.654 1.00 88.06 103 SER A 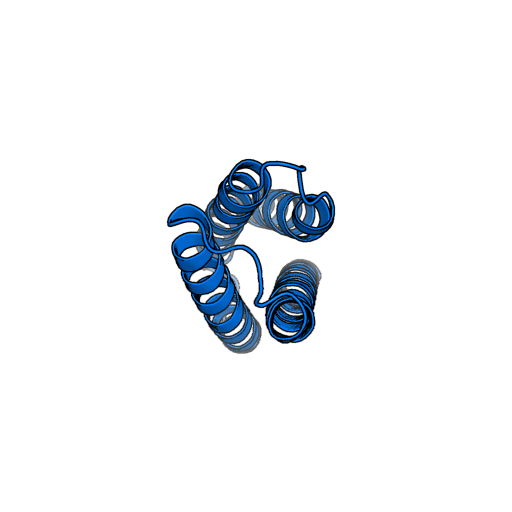C 1
ATOM 861 O O . SER A 1 103 ? -9.757 1.279 6.781 1.00 88.06 103 SER A O 1
ATOM 863 N N . GLY A 1 104 ? -8.574 2.130 5.070 1.00 86.19 104 GLY A N 1
ATOM 864 C CA . GLY A 1 104 ? -8.313 3.421 5.694 1.00 86.19 104 GLY A CA 1
ATOM 865 C C . GLY A 1 104 ? -9.596 4.195 5.993 1.00 86.19 104 GLY A C 1
ATOM 866 O O . GLY A 1 104 ? -9.818 4.604 7.135 1.00 86.19 104 GLY A O 1
ATOM 867 N N . TYR A 1 105 ? -10.493 4.304 5.011 1.00 86.94 105 TYR A N 1
ATOM 868 C CA . TYR A 1 105 ? -11.799 4.949 5.175 1.00 86.94 105 TYR A CA 1
ATOM 869 C C . TYR A 1 105 ? -12.663 4.260 6.238 1.00 86.94 105 TYR A C 1
ATOM 871 O O . TYR A 1 105 ? -13.221 4.933 7.107 1.00 86.94 105 TYR A O 1
ATOM 879 N N . SER A 1 106 ? -12.722 2.925 6.237 1.00 86.62 106 SER A N 1
ATOM 880 C CA . SER A 1 106 ? -13.458 2.153 7.250 1.00 86.62 106 SER A CA 1
ATOM 881 C C . SER A 1 106 ? -12.966 2.439 8.679 1.00 86.62 106 SER A C 1
ATOM 883 O O . SER A 1 106 ? -13.757 2.620 9.615 1.00 86.62 106 SER A O 1
ATOM 885 N N . LEU A 1 107 ? -11.648 2.560 8.868 1.00 85.38 107 LEU A N 1
ATOM 886 C CA . LEU A 1 107 ? -11.053 2.880 10.168 1.00 85.38 107 LEU A CA 1
ATOM 887 C C . LEU A 1 107 ? -11.319 4.324 10.610 1.00 85.38 107 LEU A C 1
ATOM 889 O O . LEU A 1 107 ? -11.575 4.549 11.795 1.00 85.38 107 LEU A O 1
ATOM 893 N N . ILE A 1 108 ? -11.300 5.284 9.680 1.00 85.81 108 ILE A N 1
ATOM 894 C CA . ILE A 1 108 ? -11.613 6.691 9.969 1.00 85.81 108 ILE A CA 1
ATOM 895 C C . ILE A 1 108 ? -13.073 6.825 10.412 1.00 85.81 108 ILE A C 1
ATOM 897 O O . ILE A 1 108 ? -13.340 7.355 11.490 1.00 85.81 108 ILE A O 1
ATOM 901 N N . TYR A 1 109 ? -14.020 6.308 9.630 1.00 80.75 109 TYR A N 1
ATOM 902 C CA . TYR A 1 109 ? -15.447 6.510 9.894 1.00 80.75 109 TYR A CA 1
ATOM 903 C C . TYR A 1 109 ? -15.965 5.697 11.077 1.00 80.75 109 TYR A C 1
ATOM 905 O O . TYR A 1 109 ? -16.764 6.197 11.864 1.00 80.75 109 TYR A O 1
ATOM 913 N N . SER A 1 110 ? -15.450 4.486 11.298 1.00 72.31 110 SER A N 1
ATOM 914 C CA . SER A 1 110 ? -15.844 3.707 12.477 1.00 72.31 110 SER A CA 1
ATOM 915 C C . SER A 1 110 ? -15.304 4.272 13.799 1.00 72.31 110 SER A C 1
ATOM 917 O O . SER A 1 110 ? -15.648 3.752 14.859 1.00 72.31 110 SER A O 1
ATOM 919 N N . SER A 1 111 ? -14.419 5.276 13.769 1.00 59.78 111 SER A N 1
ATOM 920 C CA . SER A 1 111 ? -13.950 5.982 14.971 1.00 59.78 111 SER A CA 1
ATOM 921 C C . SER A 1 111 ? -14.889 7.105 15.424 1.00 59.78 111 SER A C 1
ATOM 923 O O . SER A 1 111 ? -14.738 7.594 16.534 1.00 59.78 111 SER A O 1
ATOM 925 N N . HIS A 1 112 ? -15.855 7.495 14.585 1.00 58.22 112 HIS A N 1
ATOM 926 C CA . HIS A 1 112 ? -16.849 8.525 14.901 1.00 58.22 112 HIS A CA 1
ATOM 927 C C . HIS A 1 112 ? -18.117 7.976 15.576 1.00 58.22 112 HIS A C 1
ATOM 929 O O . HIS A 1 112 ? -18.924 8.760 16.060 1.00 58.22 112 HIS A O 1
ATOM 935 N N . SER A 1 113 ? -18.308 6.652 15.602 1.00 50.38 113 SER A N 1
ATOM 936 C CA . SER A 1 113 ? -19.528 5.992 16.090 1.00 50.38 113 SER A CA 1
ATOM 937 C C . SER A 1 113 ? -19.446 5.491 17.544 1.00 50.38 113 SER A C 1
ATOM 939 O O . SER A 1 113 ? -20.210 4.602 17.916 1.00 50.38 113 SER A O 1
ATOM 941 N N . THR A 1 114 ? -18.488 5.978 18.335 1.00 47.91 114 THR A N 1
ATOM 942 C CA . THR A 1 114 ? -18.290 5.651 19.762 1.00 47.91 114 THR A CA 1
ATOM 943 C C . THR A 1 114 ? -17.942 6.911 20.520 1.00 47.91 114 THR A C 1
ATOM 945 O O . THR A 1 114 ? -18.484 7.095 21.625 1.00 47.91 114 THR A O 1
#

Secondary structure (DSSP, 8-state):
-HHHHHHHHHHHHHHHHHHHHHHHTTS-TT---HHHHHHHHHHHHHHHHHHHHHHHHHH--GGGHHHHHHHHHHHHHHHHHHHHHSSS--GGGHHHHHHHHHHHHHHHHTTS--

pLDDT: mean 75.14, std 11.18, range [44.97, 89.38]

Radius of gyration: 15.0 Å; chains: 1; bounding box: 36×19×42 Å

=== Feature glossary ===
A reading guide for the features in this record.

Start from the sequence.

  · Sequence gives the chain of amino acids in standard one-letter code (A=alanine, C=cysteine, …, Y=tyrosine), read N→C. It is the only feature that is directly encoded by the gene; all structural features are derived from the folded form of this sequence.

Fold it, and you get atomic coordinates and the backbone conformation that goes with them.

  · Structure coordinates are given as an mmCIF _atom_site loop: one row per atom with element, residue name, chain id, sequence number, and x/y/z position in Å. Only the four main-chain atoms per residue are included here; side chains are omitted to keep the record compact.

  · Backbone dihedral angles. Every residue except chain termini has a φ (preceding-C → N → Cα → C) and a ψ (N → Cα → C → next-N). They are reported in degrees following the IUPAC sign convention. Secondary structure is essentially a statement about which (φ, ψ) basin each residue occupies.

  · Eight-state secondary structure (DSSP): H is the canonical α-helix, G the tighter 3₁₀-helix, I the wider π-helix; E/B are β-structure, T and S are turns and bends, and '-' is everything else. DSSP derives these from the pattern of main-chain N–H···O=C hydrogen bonds, not from the sequence.

  · SS3 is a coarse helix/strand/coil call (letters a/b/c) made by the P-SEA algorithm from inter-Cα distances and dihedrals. It is less detailed than DSSP but needs only Cα positions.

Summarize the fold with a handful of shape descriptors and a per-residue structural alphabet.

  · Radius of gyration (Rg) is the root-mean-square distance of Cα atoms from their centroid — a single number for overall size and compactness. A globular domain of N residues has Rg ≈ 2.2·N^0.38 Å; an extended or disordered chain has a much larger Rg. The Cα contact count is the number of residue pairs whose Cα atoms are within 8 Å and are more than four positions apart in sequence — a standard proxy for tertiary packing density. The bounding box is the smallest axis-aligned box enclosing all Cα atoms.

  · 3Di is Foldseek's structural alphabet. Each residue is assigned one of twenty discrete states based on how its Cα sits relative to its spatial (not sequential) neighbors. Aligning 3Di strings finds structural homologs roughly as well as full 3D superposition, but orders of magnitude faster.

  · Solvent-accessible surface area (SASA) is the area in Å² traced out by the centre of a 1.4 Å probe sphere (a water molecule) rolled over the protein's van der Waals surface (Shrake–Rupley / Lee–Richards construction). Buried residues have near-zero SASA; fully exposed residues can exceed 200 Å². The total SASA scales roughly with the number of surface residues.

Ask how reliable the model is.

  · For AlphaFold models, the B-factor field carries pLDDT — the model's own estimate of local accuracy on a 0–100 scale. Regions with pLDDT<50 should be treated as essentially unmodeled; they often correspond to intrinsically disordered segments.

  · For experimental (PDB) structures, the B-factor (temperature factor) quantifies the positional spread of each atom in the crystal — a combination of thermal vibration and static disorder — in units of Å². High B-factors mark flexible loops or poorly resolved regions; low B-factors mark the rigid, well-ordered core.

  · Predicted Aligned Error (PAE) is an AlphaFold confidence matrix: entry (i, j) is the expected error in the position of residue j, in ångströms, when the prediction is superimposed on the true structure at residue i. Low PAE within a block of residues means that block is internally rigid and well-predicted; high PAE between two blocks means their relative placement is uncertain even if each block individually is confident.

Place it in context: what it resembles, what it is annotated as, and how it looks.

  · Structural nearest neighbors (via Foldseek easy-search vs the PDB). Reported per hit: target PDB id, E-value, and alignment TM-score. A TM-score above ~0.5 is the conventional threshold for 'same fold'.

  · Functional annotations link the protein to curated databases. InterPro entries identify conserved domains and families by matching the sequence against member-database signatures (Pfam, PROSITE, CDD, …). Gene Ontology (GO) terms describe molecular function, biological process, and cellular component in a controlled vocabulary. CATH places the structure in a hierarchical fold classification (Class/Architecture/Topology/Homologous-superfamily). The organism is the source species.

  · The contact map is a binary N×N matrix image: pixel (i, j) is dark where Cα_i and Cα_j are within 8 Å and |i−j|>4. Because the |i−j|>4 filter removes local helical contacts, off-diagonal stripes parallel to the main diagonal indicate parallel β-sheets; stripes perpendicular to it indicate antiparallel β-sheets. The Ramachandran plot scatters every residue's (φ, ψ) pair against the sterically allowed regions. The PAE heatmap renders the predicted-aligned-error matrix.

  · Six rendered views show the 3D structure from the faces of a cube — i.e. along ±x, ±y, ±z. Rendering representation is drawn randomly per protein from cartoon (secondary-structure ribbons), sticks (backbone bonds), or molecular surface; coloring is either N→C rainbow (blue at the N-terminus through red at the C-terminus) or one color per chain.